Protein AF-A0A438FR27-F1 (afdb_monomer_lite)

InterPro domains:
  IPR023271 Aquaporin-like [G3DSA:1.20.1080.10] (1-131)
  IPR023271 Aquaporin-like [SSF81338] (13-117)
  IPR044222 Aquaporin SIP1-1/2-like [PTHR46739] (2-118)

Secondary structure (DSSP, 8-state):
-HHHHHHHHHHTT-TT-HHHHHHHHHHHHHHHHHHHHHHHHHTTS--S-HHHHHHHHHTT-SS--HHHHHHHHHHHHHHHHHHHHHHHHHS-TTTGGGGS-----S-HHHHHHHHHHHHHHHHHHHHHHHHHTT--

Foldseek 3Di:
DLVVLVVVCVVVVNPVPVVSSVVSVVVVVVVVVVVVCVVCVVVPNQDLDLVVVVVCVVVVVDPDDPVNNVVRVVVNVVCVVVVLVVCCVPDDPVCNVVSDDPPPPDDPVVVVVVVVVVVVVVVVVVVVVVVVVVPD

Organism: Vitis vinifera (NCBI:txid29760)

Sequence (136 aa):
MGIFTYLISSALGVLALPLATIFITTVLIFVLMFVFSMIGDALGGASFNPIATAALYAADVTPDSLISMAFRFPAQVAGAGDGTLAIMEVMPTQYRLMLGGPSLKVDLHTGAIAEGVFVKKERSMISDHSLANILY

pLDDT: mean 74.24, std 12.66, range [43.19, 93.44]

Radius of gyration: 19.19 Å; chains: 1; bounding box: 48×39×47 Å

Structure (mmCIF, N/CA/C/O backbone):
data_AF-A0A438FR27-F1
#
_entry.id   AF-A0A438FR27-F1
#
loop_
_atom_site.group_PDB
_atom_site.id
_atom_site.type_symbol
_atom_site.label_atom_id
_atom_site.label_alt_id
_atom_site.label_comp_id
_atom_site.label_asym_id
_atom_site.label_entity_id
_atom_site.label_seq_id
_atom_site.pdbx_PDB_ins_code
_atom_site.Cartn_x
_atom_site.Cartn_y
_atom_site.Cartn_z
_atom_site.occupancy
_atom_site.B_iso_or_equiv
_atom_site.auth_seq_id
_atom_site.auth_comp_id
_atom_site.auth_asym_id
_atom_site.auth_atom_id
_atom_site.pdbx_PDB_model_num
ATOM 1 N N . MET A 1 1 ? -7.630 1.119 7.252 1.00 77.19 1 MET A N 1
ATOM 2 C CA . MET A 1 1 ? -7.416 -0.023 8.172 1.00 77.19 1 MET A CA 1
ATOM 3 C C . MET A 1 1 ? -8.110 0.159 9.516 1.00 77.19 1 MET A C 1
ATOM 5 O O . MET A 1 1 ? -8.927 -0.686 9.844 1.00 77.19 1 MET A O 1
ATOM 9 N N . GLY A 1 2 ? -7.898 1.264 10.246 1.00 81.12 2 GLY A N 1
ATOM 10 C CA . GLY A 1 2 ? -8.472 1.453 11.593 1.00 81.12 2 GLY A CA 1
ATOM 11 C C . GLY A 1 2 ? -9.994 1.264 11.722 1.00 81.12 2 GLY A C 1
ATOM 12 O O . GLY A 1 2 ? -10.435 0.615 12.662 1.00 81.12 2 GLY A O 1
ATOM 13 N N . ILE A 1 3 ? -10.794 1.745 10.761 1.00 84.75 3 ILE A N 1
ATOM 14 C CA . ILE A 1 3 ? -12.263 1.569 10.771 1.00 84.75 3 ILE A CA 1
ATOM 15 C C . ILE A 1 3 ? -12.657 0.088 10.650 1.00 84.75 3 ILE A C 1
ATOM 17 O O . ILE A 1 3 ? -13.505 -0.383 11.398 1.00 84.75 3 ILE A O 1
ATOM 21 N N . PHE A 1 4 ? -12.022 -0.669 9.753 1.00 83.25 4 PHE A N 1
ATOM 22 C CA . PHE A 1 4 ? -12.308 -2.099 9.586 1.00 83.25 4 PHE A CA 1
ATOM 23 C C . PHE A 1 4 ? -11.898 -2.903 10.819 1.00 83.25 4 PHE A C 1
ATOM 25 O O . PHE A 1 4 ? -12.671 -3.731 11.295 1.00 83.25 4 PHE A O 1
ATOM 32 N N . THR A 1 5 ? -10.728 -2.601 11.391 1.00 89.31 5 THR A N 1
ATOM 33 C CA . THR A 1 5 ? -10.314 -3.179 12.672 1.00 89.31 5 THR A CA 1
ATOM 34 C C . THR A 1 5 ? -11.336 -2.868 13.765 1.00 89.31 5 THR A C 1
ATOM 36 O O . THR A 1 5 ? -11.721 -3.772 14.503 1.00 89.31 5 THR A O 1
ATOM 39 N N . TYR A 1 6 ? -11.809 -1.621 13.862 1.00 88.62 6 TYR A N 1
ATOM 40 C CA . TYR A 1 6 ? -12.809 -1.204 14.848 1.00 88.62 6 TYR A CA 1
ATOM 41 C C . TYR A 1 6 ? -14.131 -1.968 14.692 1.00 88.62 6 TYR A C 1
ATOM 43 O O . TYR A 1 6 ? -14.631 -2.522 15.667 1.00 88.62 6 TYR A O 1
ATOM 51 N N . LEU A 1 7 ? -14.663 -2.069 13.471 1.00 92.25 7 LEU A N 1
ATOM 52 C CA . LEU A 1 7 ? -15.917 -2.781 13.206 1.00 92.25 7 LEU A CA 1
ATOM 53 C C . LEU A 1 7 ? -15.815 -4.274 13.546 1.00 92.25 7 LEU A C 1
ATOM 55 O O . LEU A 1 7 ? -16.694 -4.810 14.216 1.00 92.25 7 LEU A O 1
ATOM 59 N N . ILE A 1 8 ? -14.729 -4.936 13.138 1.00 89.69 8 ILE A N 1
ATOM 60 C CA . ILE A 1 8 ? -14.530 -6.372 13.388 1.00 89.69 8 ILE A CA 1
ATOM 61 C C . ILE A 1 8 ? -14.289 -6.636 14.877 1.00 89.69 8 ILE A C 1
ATOM 63 O O . ILE A 1 8 ? -14.909 -7.523 15.457 1.00 89.69 8 ILE A O 1
ATOM 67 N N . SER A 1 9 ? -13.427 -5.849 15.525 1.00 90.50 9 SER A N 1
ATOM 68 C CA . SER A 1 9 ? -13.158 -6.001 16.961 1.00 90.50 9 SER A CA 1
ATOM 69 C C . SER A 1 9 ? -14.384 -5.685 17.826 1.00 90.50 9 SER A C 1
ATOM 71 O O . SER A 1 9 ? -14.590 -6.349 18.842 1.00 90.50 9 SER A O 1
ATOM 73 N N . SER A 1 10 ? -15.231 -4.737 17.409 1.00 91.81 10 SER A N 1
ATOM 74 C CA . SER A 1 10 ? -16.516 -4.452 18.053 1.00 91.81 10 SER A CA 1
ATOM 75 C C . SER A 1 10 ? -17.516 -5.597 17.867 1.00 91.81 10 SER A C 1
ATOM 77 O O . SER A 1 10 ? -18.095 -6.044 18.855 1.00 91.81 10 SER A O 1
ATOM 79 N N . ALA A 1 11 ? -17.666 -6.127 16.648 1.00 92.25 11 ALA A N 1
ATOM 80 C CA . ALA A 1 11 ? -18.575 -7.240 16.358 1.00 92.25 11 ALA A CA 1
ATOM 81 C C . ALA A 1 11 ? -18.195 -8.535 17.098 1.00 92.25 11 ALA A C 1
ATOM 83 O O . ALA A 1 11 ? -19.067 -9.293 17.513 1.00 92.25 11 ALA A O 1
ATOM 84 N N . LEU A 1 12 ? -16.896 -8.770 17.293 1.00 92.06 12 LEU A N 1
ATOM 85 C CA . LEU A 1 12 ? -16.374 -9.919 18.035 1.00 92.06 12 LEU A CA 1
ATOM 86 C C . LEU A 1 12 ? -16.331 -9.692 19.558 1.00 92.06 12 LEU A C 1
ATOM 88 O O . LEU A 1 12 ? -15.962 -10.602 20.295 1.00 92.06 12 LEU A O 1
ATOM 92 N N . GLY A 1 13 ? -16.673 -8.492 20.045 1.00 93.12 13 GLY A N 1
ATOM 93 C CA . GLY A 1 13 ? -16.639 -8.154 21.473 1.00 93.12 13 GLY A CA 1
ATOM 94 C C . GLY A 1 13 ? -15.229 -8.062 22.074 1.00 93.12 13 GLY A C 1
ATOM 95 O O . GLY A 1 13 ? -15.078 -8.070 23.292 1.00 93.12 13 GLY A O 1
ATOM 96 N N . VAL A 1 14 ? -14.189 -7.960 21.242 1.00 93.44 14 VAL A N 1
ATOM 97 C CA . VAL A 1 14 ? -12.773 -7.981 21.660 1.00 93.44 14 VAL A CA 1
ATOM 98 C C . VAL A 1 14 ? -12.112 -6.601 21.654 1.00 93.44 14 VAL A C 1
ATOM 100 O O . VAL A 1 14 ? -10.899 -6.500 21.802 1.00 93.44 14 VAL A O 1
ATOM 103 N N . LEU A 1 15 ? -12.891 -5.523 21.518 1.00 88.75 15 LEU A N 1
ATOM 104 C CA . LEU A 1 15 ? -12.387 -4.143 21.464 1.00 88.75 15 LEU A CA 1
ATOM 105 C C . LEU A 1 15 ? -11.496 -3.778 22.671 1.00 88.75 15 LEU A C 1
ATOM 107 O O . LEU A 1 15 ? -10.522 -3.043 22.527 1.00 88.75 15 LEU A O 1
ATOM 111 N N . ALA A 1 16 ? -11.813 -4.313 23.854 1.00 89.56 16 ALA A N 1
ATOM 112 C CA . ALA A 1 16 ? -11.071 -4.064 25.091 1.00 89.56 16 ALA A CA 1
ATOM 113 C C . ALA A 1 16 ? -9.751 -4.854 25.203 1.00 89.56 16 ALA A C 1
ATOM 115 O O . ALA A 1 16 ? -9.015 -4.660 26.166 1.00 89.56 16 ALA A O 1
ATOM 116 N N . LEU A 1 17 ? -9.448 -5.744 24.249 1.00 92.56 17 LEU A N 1
ATOM 117 C CA . LEU A 1 17 ? -8.250 -6.584 24.233 1.00 92.56 17 LEU A CA 1
ATOM 118 C C . LEU A 1 17 ? -7.260 -6.055 23.181 1.00 92.56 17 LEU A C 1
ATOM 120 O O . LEU A 1 17 ? -7.393 -6.379 21.998 1.00 92.56 17 LEU A O 1
ATOM 124 N N . PRO A 1 18 ? -6.219 -5.293 23.574 1.00 88.19 18 PRO A N 1
ATOM 125 C CA . PRO A 1 18 ? -5.308 -4.653 22.621 1.00 88.19 18 PRO A CA 1
ATOM 126 C C . PRO A 1 18 ? -4.622 -5.650 21.683 1.00 88.19 18 PRO A C 1
ATOM 128 O O . PRO A 1 18 ? -4.455 -5.380 20.495 1.00 88.19 18 PRO A O 1
ATOM 131 N N . LEU A 1 19 ? -4.276 -6.834 22.201 1.00 92.12 19 LEU A N 1
ATOM 132 C CA . LEU A 1 19 ? -3.625 -7.883 21.422 1.00 92.12 19 LEU A CA 1
ATOM 133 C C . LEU A 1 19 ? -4.540 -8.443 20.322 1.00 92.12 19 LEU A C 1
ATOM 135 O O . LEU A 1 19 ? -4.074 -8.691 19.213 1.00 92.12 19 LEU A O 1
ATOM 139 N N . ALA A 1 20 ? -5.841 -8.581 20.595 1.00 88.31 20 ALA A N 1
ATOM 140 C CA . ALA A 1 20 ? -6.814 -9.031 19.602 1.00 88.31 20 ALA A CA 1
ATOM 141 C C . ALA A 1 20 ? -6.991 -7.987 18.488 1.00 88.31 20 ALA A C 1
ATOM 143 O O . ALA A 1 20 ? -7.012 -8.330 17.310 1.00 88.31 20 ALA A O 1
ATOM 144 N N . THR A 1 21 ? -7.039 -6.702 18.842 1.00 87.94 21 THR A N 1
ATOM 145 C CA . THR A 1 21 ? -7.153 -5.588 17.887 1.00 87.94 21 THR A CA 1
ATOM 146 C C . THR A 1 21 ? -5.928 -5.482 16.968 1.00 87.94 21 THR A C 1
ATOM 148 O O . THR A 1 21 ? -6.067 -5.267 15.758 1.00 87.94 21 THR A O 1
ATOM 151 N N . ILE A 1 22 ? -4.723 -5.684 17.515 1.00 89.06 22 ILE A N 1
ATOM 152 C CA . ILE A 1 22 ? -3.483 -5.756 16.727 1.00 89.06 22 ILE A CA 1
ATOM 153 C C . ILE A 1 22 ? -3.523 -6.975 15.804 1.00 89.06 22 ILE A C 1
ATOM 155 O O . ILE A 1 22 ? -3.321 -6.822 14.602 1.00 89.06 22 ILE A O 1
ATOM 159 N N . PHE A 1 23 ? -3.872 -8.152 16.331 1.00 91.19 23 PHE A N 1
ATOM 160 C CA . PHE A 1 23 ? -3.979 -9.382 15.547 1.00 91.19 23 PHE A CA 1
ATOM 161 C C . PHE A 1 23 ? -4.948 -9.238 14.364 1.00 91.19 23 PHE A C 1
ATOM 163 O O . PHE A 1 23 ? -4.587 -9.556 13.232 1.00 91.19 23 PHE A O 1
ATOM 170 N N . ILE A 1 24 ? -6.140 -8.678 14.593 1.00 90.94 24 ILE A N 1
ATOM 171 C CA . ILE A 1 24 ? -7.129 -8.399 13.540 1.00 90.94 24 ILE A CA 1
ATOM 172 C C . ILE A 1 24 ? -6.534 -7.479 12.469 1.00 90.94 24 ILE A C 1
ATOM 174 O O . ILE A 1 24 ? -6.677 -7.743 11.277 1.00 90.94 24 ILE A O 1
ATOM 178 N N . THR A 1 25 ? -5.836 -6.417 12.877 1.00 90.12 25 THR A N 1
ATOM 179 C CA . THR A 1 25 ? -5.204 -5.484 11.932 1.00 90.12 25 THR A CA 1
ATOM 180 C C . THR A 1 25 ? -4.121 -6.171 11.104 1.00 90.12 25 THR A C 1
ATOM 182 O O . THR A 1 25 ? -4.067 -5.971 9.893 1.00 90.12 25 THR A O 1
ATOM 185 N N . THR A 1 26 ? -3.289 -7.009 11.723 1.00 89.50 26 THR A N 1
ATOM 186 C CA . THR A 1 26 ? -2.250 -7.774 11.024 1.00 89.50 26 THR A CA 1
ATOM 187 C C . THR A 1 26 ? -2.853 -8.738 10.009 1.00 89.50 26 THR A C 1
ATOM 189 O O . THR A 1 26 ? -2.388 -8.780 8.873 1.00 89.50 26 THR A O 1
ATOM 192 N N . VAL A 1 27 ? -3.918 -9.461 10.372 1.00 92.56 27 VAL A N 1
ATOM 193 C CA . VAL A 1 27 ? -4.627 -10.359 9.447 1.00 92.56 27 VAL A CA 1
ATOM 194 C C . VAL A 1 27 ? -5.234 -9.576 8.281 1.00 92.56 27 VAL A C 1
ATOM 196 O O . VAL A 1 27 ? -5.073 -9.981 7.133 1.00 92.56 27 VAL A O 1
ATOM 199 N N . LEU A 1 28 ? -5.872 -8.429 8.541 1.00 90.31 28 LEU A N 1
ATOM 200 C CA . LEU A 1 28 ? -6.422 -7.566 7.490 1.00 90.31 28 LEU A CA 1
ATOM 201 C C . LEU A 1 28 ? -5.342 -7.082 6.515 1.00 90.31 28 LEU A C 1
ATOM 203 O O . LEU A 1 28 ? -5.544 -7.139 5.303 1.00 90.31 28 LEU A O 1
ATOM 207 N N . ILE A 1 29 ? -4.194 -6.630 7.032 1.00 87.94 29 ILE A N 1
ATOM 208 C CA . ILE A 1 29 ? -3.060 -6.200 6.204 1.00 87.94 29 ILE A CA 1
ATOM 209 C C . ILE A 1 29 ? -2.520 -7.378 5.393 1.00 87.94 29 ILE A C 1
ATOM 211 O O . ILE A 1 29 ? -2.295 -7.226 4.196 1.00 87.94 29 ILE A O 1
ATOM 215 N N . PHE A 1 30 ? -2.349 -8.546 6.014 1.00 87.12 30 PHE A N 1
ATOM 216 C CA . PHE A 1 30 ? -1.853 -9.739 5.336 1.00 87.12 30 PHE A CA 1
ATOM 217 C C . PHE A 1 30 ? -2.769 -10.159 4.184 1.00 87.12 30 PHE A C 1
ATOM 219 O O . PHE A 1 30 ? -2.289 -10.356 3.074 1.00 87.12 30 PHE A O 1
ATOM 226 N N . VAL A 1 31 ? -4.083 -10.235 4.417 1.00 89.00 31 VAL A N 1
ATOM 227 C CA . VAL A 1 31 ? -5.062 -10.584 3.376 1.00 89.00 31 VAL A CA 1
ATOM 228 C C . VAL A 1 31 ? -5.038 -9.562 2.242 1.00 89.00 31 VAL A C 1
ATOM 230 O O . VAL A 1 31 ? -5.029 -9.944 1.074 1.00 89.00 31 VAL A O 1
ATOM 233 N N . LEU A 1 32 ? -4.983 -8.269 2.567 1.00 85.31 32 LEU A N 1
ATOM 234 C CA . LEU A 1 32 ? -4.932 -7.214 1.560 1.00 85.31 32 LEU A CA 1
ATOM 235 C C . LEU A 1 32 ? -3.658 -7.293 0.711 1.00 85.31 32 LEU A C 1
ATOM 237 O O . LEU A 1 32 ? -3.734 -7.230 -0.513 1.00 85.31 32 LEU A O 1
ATOM 241 N N . MET A 1 33 ? -2.500 -7.454 1.356 1.00 81.69 33 MET A N 1
ATOM 242 C CA . MET A 1 33 ? -1.217 -7.618 0.673 1.00 81.69 33 MET A CA 1
ATOM 243 C C . MET A 1 33 ? -1.206 -8.882 -0.177 1.00 81.69 33 MET A C 1
ATOM 245 O O . MET A 1 33 ? -0.807 -8.817 -1.328 1.00 81.69 33 MET A O 1
ATOM 249 N N . PHE A 1 34 ? -1.726 -9.999 0.330 1.00 83.25 34 PHE A N 1
ATOM 250 C CA . PHE A 1 34 ? -1.832 -11.244 -0.425 1.00 83.25 34 PHE A CA 1
ATOM 251 C C . PHE A 1 34 ? -2.667 -11.079 -1.705 1.00 83.25 34 PHE A C 1
ATOM 253 O O . PHE A 1 34 ? -2.228 -11.468 -2.786 1.00 83.25 34 PHE A O 1
ATOM 260 N N . VAL A 1 35 ? -3.845 -10.450 -1.609 1.00 85.06 35 VAL A N 1
ATOM 261 C CA . VAL A 1 35 ? -4.711 -10.189 -2.771 1.00 85.06 35 VAL A CA 1
ATOM 262 C C . VAL A 1 35 ? -4.028 -9.253 -3.767 1.00 85.06 35 VAL A C 1
ATOM 264 O O . VAL A 1 35 ? -4.014 -9.537 -4.964 1.00 85.06 35 VAL A O 1
ATOM 267 N N . PHE A 1 36 ? -3.434 -8.158 -3.293 1.00 78.88 36 PHE A N 1
ATOM 268 C CA . PHE A 1 36 ? -2.751 -7.207 -4.166 1.00 78.88 36 PHE A CA 1
ATOM 269 C C . PHE A 1 36 ? -1.480 -7.766 -4.795 1.00 78.88 36 PHE A C 1
ATOM 271 O O . PHE A 1 36 ? -1.211 -7.438 -5.945 1.00 78.88 36 PHE A O 1
ATOM 278 N N . SER A 1 37 ? -0.745 -8.639 -4.109 1.00 77.25 37 SER A N 1
ATOM 279 C CA . SER A 1 37 ? 0.375 -9.372 -4.699 1.00 77.25 37 SER A CA 1
ATOM 280 C C . SER A 1 37 ? -0.101 -10.287 -5.822 1.00 77.25 37 SER A C 1
ATOM 282 O O . SER A 1 37 ? 0.436 -10.206 -6.919 1.00 77.25 37 SER A O 1
ATOM 284 N N . MET A 1 38 ? -1.172 -11.065 -5.615 1.00 78.31 38 MET A N 1
ATOM 285 C CA . MET A 1 38 ? -1.715 -11.915 -6.684 1.00 78.31 38 MET A CA 1
ATOM 286 C C . MET A 1 38 ? -2.191 -11.106 -7.898 1.00 78.31 38 MET A C 1
ATOM 288 O O . MET A 1 38 ? -1.934 -11.491 -9.038 1.00 78.31 38 MET A O 1
ATOM 292 N N . ILE A 1 39 ? -2.867 -9.975 -7.673 1.00 81.06 39 ILE A N 1
ATOM 293 C CA . ILE A 1 39 ? -3.284 -9.075 -8.759 1.00 81.06 39 ILE A CA 1
ATOM 294 C C . ILE A 1 39 ? -2.058 -8.450 -9.436 1.00 81.06 39 ILE A C 1
ATOM 296 O O . ILE A 1 39 ? -2.007 -8.385 -10.660 1.00 81.06 39 ILE A O 1
ATOM 300 N N . GLY A 1 40 ? -1.067 -8.008 -8.662 1.00 74.62 40 GLY A N 1
ATOM 301 C CA . GLY A 1 40 ? 0.165 -7.411 -9.167 1.00 74.62 40 GLY A CA 1
ATOM 302 C C . GLY A 1 40 ? 0.940 -8.367 -10.066 1.00 74.62 40 GLY A C 1
ATOM 303 O O . GLY A 1 40 ? 1.336 -7.975 -11.163 1.00 74.62 40 GLY A O 1
ATOM 304 N N . ASP A 1 41 ? 1.070 -9.628 -9.655 1.00 73.81 41 ASP A N 1
ATOM 305 C CA . ASP A 1 41 ? 1.693 -10.692 -10.443 1.00 73.81 41 ASP A CA 1
ATOM 306 C C . ASP A 1 41 ? 0.912 -10.957 -11.737 1.00 73.81 41 ASP A C 1
ATOM 308 O O . ASP A 1 41 ? 1.504 -11.010 -12.817 1.00 73.81 41 ASP A O 1
ATOM 312 N N . ALA A 1 42 ? -0.424 -11.024 -11.662 1.00 77.38 42 ALA A N 1
ATOM 313 C CA . ALA A 1 42 ? -1.288 -11.185 -12.835 1.00 77.38 42 ALA A CA 1
ATOM 314 C C . ALA A 1 42 ? -1.201 -9.998 -13.815 1.00 77.38 42 ALA A C 1
ATOM 316 O O . ALA A 1 42 ? -1.319 -10.182 -15.026 1.00 77.38 42 ALA A O 1
ATOM 317 N N . LEU A 1 43 ? -0.953 -8.788 -13.305 1.00 74.31 43 LEU A N 1
ATOM 318 C CA . LEU A 1 43 ? -0.728 -7.568 -14.088 1.00 74.31 43 LEU A CA 1
ATOM 319 C C . LEU A 1 43 ? 0.742 -7.388 -14.511 1.00 74.31 43 LEU A C 1
ATOM 321 O O . LEU A 1 43 ? 1.140 -6.306 -14.946 1.00 74.31 43 LEU A O 1
ATOM 325 N N . GLY A 1 44 ? 1.553 -8.445 -14.406 1.00 69.94 44 GLY A N 1
ATOM 326 C CA . GLY A 1 44 ? 2.927 -8.467 -14.891 1.00 69.94 44 GLY A CA 1
ATOM 327 C C . GLY A 1 44 ? 3.940 -7.882 -13.914 1.00 69.94 44 GLY A C 1
ATOM 328 O O . GLY A 1 44 ? 4.914 -7.293 -14.369 1.00 69.94 44 GLY A O 1
ATOM 329 N N . GLY A 1 45 ? 3.723 -8.017 -12.602 1.00 64.75 45 GLY A N 1
ATOM 330 C CA . GLY A 1 45 ? 4.627 -7.561 -11.539 1.00 64.75 45 GLY A CA 1
ATOM 331 C C . GLY A 1 45 ? 4.407 -6.106 -11.117 1.00 64.75 45 GLY A C 1
ATOM 332 O O . GLY A 1 45 ? 5.368 -5.400 -10.801 1.00 64.75 45 GLY A O 1
ATOM 333 N N . ALA A 1 46 ? 3.160 -5.627 -11.165 1.00 66.25 46 ALA A N 1
ATOM 334 C CA . ALA A 1 46 ? 2.817 -4.269 -10.760 1.00 66.25 46 ALA A CA 1
ATOM 335 C C . ALA A 1 46 ? 3.134 -4.044 -9.268 1.00 66.25 46 ALA A C 1
ATOM 337 O O . ALA A 1 46 ? 2.602 -4.719 -8.391 1.00 66.25 46 ALA A O 1
ATOM 338 N N . SER A 1 47 ? 4.004 -3.072 -8.987 1.00 66.56 47 SER A N 1
ATOM 339 C CA . SER A 1 47 ? 4.332 -2.623 -7.630 1.00 66.56 47 SER A CA 1
ATOM 340 C C . SER A 1 47 ? 3.435 -1.454 -7.221 1.00 66.56 47 SER A C 1
ATOM 342 O O . SER A 1 47 ? 3.106 -0.613 -8.050 1.00 66.56 47 SER A O 1
ATOM 344 N N . PHE A 1 48 ? 3.070 -1.348 -5.944 1.00 66.56 48 PHE A N 1
ATOM 345 C CA . PHE A 1 48 ? 2.310 -0.206 -5.406 1.00 66.56 48 PHE A CA 1
ATOM 346 C C . PHE A 1 48 ? 3.225 0.891 -4.830 1.00 66.56 48 PHE A C 1
ATOM 348 O O . PHE A 1 48 ? 2.786 1.722 -4.039 1.00 66.56 48 PHE A O 1
ATOM 355 N N . ASN A 1 49 ? 4.512 0.887 -5.204 1.00 71.06 49 ASN A N 1
ATOM 356 C CA . ASN A 1 49 ? 5.504 1.860 -4.753 1.00 71.06 49 ASN A CA 1
ATOM 357 C C . ASN A 1 49 ? 6.356 2.380 -5.939 1.00 71.06 49 ASN A C 1
ATOM 359 O O . ASN A 1 49 ? 7.335 1.725 -6.328 1.00 71.06 49 ASN A O 1
ATOM 363 N N . PRO A 1 50 ? 6.017 3.552 -6.516 1.00 66.62 50 PRO A N 1
ATOM 364 C CA . PRO A 1 50 ? 6.726 4.116 -7.670 1.00 66.62 50 PRO A CA 1
ATOM 365 C C . PRO A 1 50 ? 8.186 4.457 -7.367 1.00 66.62 50 PRO A C 1
ATOM 367 O O . PRO A 1 50 ? 9.053 4.237 -8.210 1.00 66.62 50 PRO A O 1
ATOM 370 N N . ILE A 1 51 ? 8.484 4.925 -6.151 1.00 74.25 51 ILE A N 1
ATOM 371 C CA . ILE A 1 51 ? 9.846 5.298 -5.741 1.00 74.25 51 ILE A CA 1
ATOM 372 C C . ILE A 1 51 ? 10.726 4.053 -5.624 1.00 74.25 51 ILE A C 1
ATOM 374 O O . ILE A 1 51 ? 11.845 4.040 -6.133 1.00 74.25 51 ILE A O 1
ATOM 378 N N . ALA A 1 52 ? 10.217 2.986 -5.003 1.00 69.75 52 ALA A N 1
ATOM 379 C CA . ALA A 1 52 ? 10.943 1.722 -4.913 1.00 69.75 52 ALA A CA 1
ATOM 380 C C . ALA A 1 52 ? 11.195 1.119 -6.304 1.00 69.75 52 ALA A C 1
ATOM 382 O O . ALA A 1 52 ? 12.308 0.690 -6.592 1.00 69.75 52 ALA A O 1
ATOM 383 N N . THR A 1 53 ? 10.194 1.158 -7.188 1.00 72.81 53 THR A N 1
ATOM 384 C CA . THR A 1 53 ? 10.320 0.668 -8.572 1.00 72.81 53 THR A CA 1
ATOM 385 C C . THR A 1 53 ? 11.380 1.460 -9.350 1.00 72.81 53 THR A C 1
ATOM 387 O O . THR A 1 53 ? 12.258 0.866 -9.973 1.00 72.81 53 THR A O 1
ATOM 390 N N . ALA A 1 54 ? 11.373 2.795 -9.247 1.00 73.50 54 ALA A N 1
ATOM 391 C CA . ALA A 1 54 ? 12.383 3.658 -9.865 1.00 73.50 54 ALA A CA 1
ATOM 392 C C . ALA A 1 54 ? 13.793 3.417 -9.300 1.00 73.50 54 ALA A C 1
ATOM 394 O O . ALA A 1 54 ? 14.770 3.416 -10.046 1.00 73.50 54 ALA A O 1
ATOM 395 N N . ALA A 1 55 ? 13.912 3.197 -7.987 1.00 75.75 55 ALA A N 1
ATOM 396 C CA . ALA A 1 55 ? 15.189 2.936 -7.334 1.00 75.75 55 ALA A CA 1
ATOM 397 C C . ALA A 1 55 ? 15.790 1.581 -7.736 1.00 75.75 55 ALA A C 1
ATOM 399 O O . ALA A 1 55 ? 17.001 1.504 -7.928 1.00 75.75 55 ALA A O 1
ATOM 400 N N . LEU A 1 56 ? 14.963 0.538 -7.882 1.00 76.81 56 LEU A N 1
ATOM 401 C CA . LEU A 1 56 ? 15.397 -0.781 -8.354 1.00 76.81 56 LEU A CA 1
ATOM 402 C C . LEU A 1 56 ? 15.818 -0.740 -9.827 1.00 76.81 56 LEU A C 1
ATOM 404 O O . LEU A 1 56 ? 16.834 -1.338 -10.171 1.00 76.81 56 LEU A O 1
ATOM 408 N N . TYR A 1 57 ? 15.098 0.019 -10.663 1.00 78.00 57 TYR A N 1
ATOM 409 C CA . TYR A 1 57 ? 15.504 0.285 -12.047 1.00 78.00 57 TYR A CA 1
ATOM 410 C C . TYR A 1 57 ? 16.835 1.037 -12.121 1.00 78.00 57 TYR A C 1
ATOM 412 O O . TYR A 1 57 ? 17.749 0.615 -12.819 1.00 78.00 57 TYR A O 1
ATOM 420 N N . ALA A 1 58 ? 16.992 2.117 -11.353 1.00 79.38 58 ALA A N 1
ATOM 421 C CA . ALA A 1 58 ? 18.240 2.880 -11.315 1.00 79.38 58 ALA A CA 1
ATOM 422 C C . ALA A 1 58 ? 19.425 2.081 -10.741 1.00 79.38 58 ALA A C 1
ATOM 424 O O . ALA A 1 58 ? 20.577 2.434 -10.981 1.00 79.38 58 ALA A O 1
ATOM 425 N N . ALA A 1 59 ? 19.145 1.040 -9.955 1.00 82.75 59 ALA A N 1
ATOM 426 C CA . ALA A 1 59 ? 20.137 0.119 -9.416 1.00 82.75 59 ALA A CA 1
ATOM 427 C C . ALA A 1 59 ? 20.416 -1.086 -10.335 1.00 82.75 59 ALA A C 1
ATOM 429 O O . ALA A 1 59 ? 21.260 -1.899 -9.975 1.00 82.75 59 ALA A O 1
ATOM 430 N N . ASP A 1 60 ? 19.736 -1.196 -11.484 1.00 80.88 60 ASP A N 1
ATOM 431 C CA . ASP A 1 60 ? 19.878 -2.289 -12.462 1.00 80.88 60 ASP A CA 1
ATOM 432 C C . ASP A 1 60 ? 19.653 -3.697 -11.867 1.00 80.88 60 ASP A C 1
ATOM 434 O O . ASP A 1 60 ? 20.211 -4.695 -12.312 1.00 80.88 60 ASP A O 1
ATOM 438 N N . VAL A 1 61 ? 18.826 -3.787 -10.818 1.00 81.88 61 VAL A N 1
ATOM 439 C CA . VAL A 1 61 ? 18.495 -5.052 -10.125 1.00 81.88 61 VAL A CA 1
ATOM 440 C C . VAL A 1 61 ? 17.090 -5.563 -10.452 1.00 81.88 61 VAL A C 1
ATOM 442 O O . VAL A 1 61 ? 16.606 -6.506 -9.829 1.00 81.88 61 VAL A O 1
ATOM 445 N N . THR A 1 62 ? 16.409 -4.934 -11.408 1.00 76.19 62 THR A N 1
ATOM 446 C CA . THR A 1 62 ? 15.078 -5.329 -11.883 1.00 76.19 62 THR A CA 1
ATOM 447 C C . THR A 1 62 ? 15.135 -5.660 -13.375 1.00 76.19 62 THR A C 1
ATOM 449 O O . THR A 1 62 ? 15.860 -4.995 -14.110 1.00 76.19 62 THR A O 1
ATOM 452 N N . PRO A 1 63 ? 14.348 -6.635 -13.861 1.00 76.38 63 PRO A N 1
ATOM 453 C CA . PRO A 1 63 ? 14.186 -6.880 -15.295 1.00 76.38 63 PRO A CA 1
ATOM 454 C C . PRO A 1 63 ? 13.356 -5.797 -16.022 1.00 76.38 63 PRO A C 1
ATOM 456 O O . PRO A 1 63 ? 13.065 -5.945 -17.209 1.00 76.38 63 PRO A O 1
ATOM 459 N N . ASP A 1 64 ? 12.924 -4.732 -15.334 1.00 79.06 64 ASP A N 1
ATOM 460 C CA . ASP A 1 64 ? 12.127 -3.650 -15.922 1.00 79.06 64 ASP A CA 1
ATOM 461 C C . ASP A 1 64 ? 12.901 -2.819 -16.959 1.00 79.06 64 ASP A C 1
ATOM 463 O O . ASP A 1 64 ? 14.047 -2.435 -16.757 1.00 79.06 64 ASP A O 1
ATOM 467 N N . SER A 1 65 ? 12.227 -2.455 -18.054 1.00 80.12 65 SER A N 1
ATOM 468 C CA . SER A 1 65 ? 12.729 -1.515 -19.067 1.00 80.12 65 SER A CA 1
ATOM 469 C C . SER A 1 65 ? 12.110 -0.116 -18.920 1.00 80.12 65 SER A C 1
ATOM 471 O O . SER A 1 65 ? 11.069 0.050 -18.278 1.00 80.12 65 SER A O 1
ATOM 473 N N . LEU A 1 66 ? 12.681 0.894 -19.596 1.00 78.12 66 LEU A N 1
ATOM 474 C CA . LEU A 1 66 ? 12.086 2.242 -19.694 1.00 78.12 66 LEU A CA 1
ATOM 475 C C . LEU A 1 66 ? 10.626 2.210 -20.168 1.00 78.12 66 LEU A C 1
ATOM 477 O O . LEU A 1 66 ? 9.799 2.974 -19.676 1.00 78.12 66 LEU A O 1
ATOM 481 N N . ILE A 1 67 ? 10.305 1.309 -21.101 1.00 78.88 67 ILE A N 1
ATOM 482 C CA . ILE A 1 67 ? 8.951 1.148 -21.643 1.00 78.88 67 ILE A CA 1
ATOM 483 C C . ILE A 1 67 ? 8.022 0.548 -20.580 1.00 78.88 67 ILE A C 1
ATOM 485 O O . ILE A 1 67 ? 6.924 1.060 -20.388 1.00 78.88 67 ILE A O 1
ATOM 489 N N . SER A 1 68 ? 8.468 -0.475 -19.837 1.00 72.19 68 SER A N 1
ATOM 490 C CA . SER A 1 68 ? 7.707 -1.047 -18.709 1.00 72.19 68 SER A CA 1
ATOM 491 C C . SER A 1 68 ? 7.363 0.027 -17.668 1.00 72.19 68 SER A C 1
ATOM 493 O O . SER A 1 68 ? 6.207 0.181 -17.270 1.00 72.19 68 SER A O 1
ATOM 495 N N . MET A 1 69 ? 8.341 0.855 -17.289 1.00 75.88 69 MET A N 1
ATOM 496 C CA . MET A 1 69 ? 8.126 1.945 -16.331 1.00 75.88 69 MET A CA 1
ATOM 497 C C . MET A 1 69 ? 7.192 3.040 -16.849 1.00 75.88 69 MET A C 1
ATOM 499 O O . MET A 1 69 ? 6.383 3.561 -16.079 1.00 75.88 69 MET A O 1
ATOM 503 N N . ALA A 1 70 ? 7.263 3.365 -18.144 1.00 79.31 70 ALA A N 1
ATOM 504 C CA . ALA A 1 70 ? 6.402 4.368 -18.764 1.00 79.31 70 ALA A CA 1
ATOM 505 C C . ALA A 1 70 ? 4.910 4.004 -18.686 1.00 79.31 70 ALA A C 1
ATOM 507 O O . ALA A 1 70 ? 4.080 4.906 -18.671 1.00 79.31 70 ALA A O 1
ATOM 508 N N . PHE A 1 71 ? 4.563 2.717 -18.584 1.00 78.06 71 PHE A N 1
ATOM 509 C CA . PHE A 1 71 ? 3.183 2.274 -18.349 1.00 78.06 71 PHE A CA 1
ATOM 510 C C . PHE A 1 71 ? 2.861 2.074 -16.863 1.00 78.06 71 PHE A C 1
ATOM 512 O O . PHE A 1 71 ? 1.758 2.404 -16.422 1.00 78.06 71 PHE A O 1
ATOM 519 N N . ARG A 1 72 ? 3.819 1.581 -16.066 1.00 77.69 72 ARG A N 1
ATOM 520 C CA . ARG A 1 72 ? 3.619 1.313 -14.633 1.00 77.69 72 ARG A CA 1
ATOM 521 C C . ARG A 1 72 ? 3.418 2.583 -13.808 1.00 77.69 72 ARG A C 1
ATOM 523 O O . ARG A 1 72 ? 2.517 2.607 -12.974 1.00 77.69 72 ARG A O 1
ATOM 530 N N . PHE A 1 73 ? 4.200 3.643 -14.032 1.00 78.75 73 PHE A N 1
ATOM 531 C CA . PHE A 1 73 ? 4.064 4.869 -13.234 1.00 78.75 73 PHE A CA 1
ATOM 532 C C . PHE A 1 73 ? 2.728 5.584 -13.448 1.00 78.75 73 PHE A C 1
ATOM 534 O O . PHE A 1 73 ? 2.085 5.896 -12.445 1.00 78.75 73 PHE A O 1
ATOM 541 N N . PRO A 1 74 ? 2.234 5.788 -14.686 1.00 80.31 74 PRO A N 1
ATOM 542 C CA . PRO A 1 74 ? 0.896 6.337 -14.880 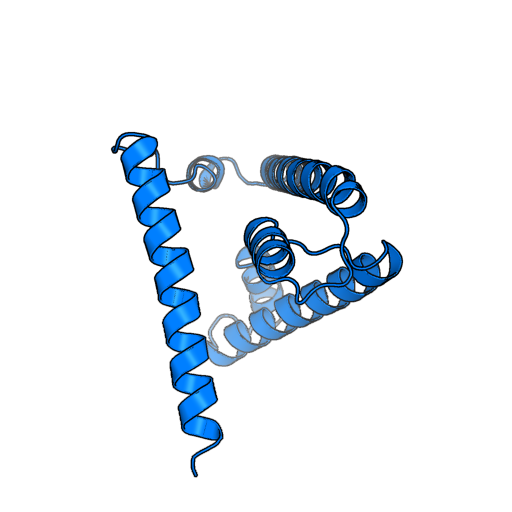1.00 80.31 74 PRO A CA 1
ATOM 543 C C . PRO A 1 74 ? -0.194 5.473 -14.247 1.00 80.31 74 PRO A C 1
ATOM 545 O O . PRO A 1 74 ? -1.089 6.015 -13.607 1.00 80.31 74 PRO A O 1
ATOM 548 N N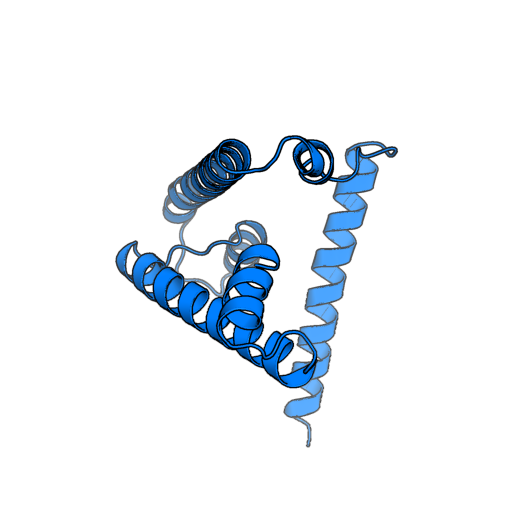 . ALA A 1 75 ? -0.098 4.144 -14.356 1.00 80.12 75 ALA A N 1
ATOM 549 C CA . ALA A 1 75 ? -1.061 3.239 -13.734 1.00 80.12 75 ALA A CA 1
ATOM 550 C C . ALA A 1 75 ? -1.044 3.323 -12.195 1.00 80.12 75 ALA A C 1
ATOM 552 O O . ALA A 1 75 ? -2.103 3.327 -11.574 1.00 80.12 75 ALA A O 1
ATOM 553 N N . GLN A 1 76 ? 0.133 3.445 -11.571 1.00 77.19 76 GLN A N 1
ATOM 554 C CA . GLN A 1 76 ? 0.268 3.610 -10.117 1.00 77.19 76 GLN A CA 1
ATOM 555 C C . GLN A 1 76 ? -0.257 4.967 -9.639 1.00 77.19 76 GLN A C 1
ATOM 557 O O . GLN A 1 76 ? -0.941 5.030 -8.621 1.00 77.19 76 GLN A O 1
ATOM 562 N N . VAL A 1 77 ? 0.026 6.045 -10.378 1.00 80.50 77 VAL A N 1
ATOM 563 C CA . VAL A 1 77 ? -0.485 7.389 -10.068 1.00 80.50 77 VAL A CA 1
ATOM 564 C C . VAL A 1 77 ? -2.006 7.435 -10.223 1.00 80.50 77 VAL A C 1
ATOM 566 O O . VAL A 1 77 ? -2.686 7.944 -9.333 1.00 80.50 77 VAL A O 1
ATOM 569 N N . ALA A 1 78 ? -2.546 6.856 -11.299 1.00 80.50 78 ALA A N 1
ATOM 570 C CA . ALA A 1 78 ? -3.986 6.748 -11.515 1.00 80.50 78 ALA A CA 1
ATOM 571 C C . ALA A 1 78 ? -4.652 5.900 -10.422 1.00 80.50 78 ALA A C 1
ATOM 573 O O . ALA A 1 78 ? -5.585 6.366 -9.780 1.00 80.50 78 ALA A O 1
ATOM 574 N N . GLY A 1 79 ? -4.116 4.713 -10.124 1.00 79.88 79 GLY A N 1
ATOM 575 C CA . GLY A 1 79 ? -4.646 3.836 -9.078 1.00 79.88 79 GLY A CA 1
ATOM 576 C C . GLY A 1 79 ? -4.587 4.451 -7.675 1.00 79.88 79 GLY A C 1
ATOM 577 O O . GLY A 1 79 ? -5.518 4.282 -6.890 1.00 79.88 79 GLY A O 1
ATOM 578 N N . ALA A 1 80 ? -3.534 5.213 -7.358 1.00 77.06 80 ALA A N 1
ATOM 579 C CA . ALA A 1 80 ? -3.452 5.971 -6.110 1.00 77.06 80 ALA A CA 1
ATOM 580 C C . ALA A 1 80 ? -4.488 7.109 -6.061 1.00 77.06 80 ALA A C 1
ATOM 582 O O . ALA A 1 80 ? -5.120 7.323 -5.022 1.00 77.06 80 ALA A O 1
ATOM 583 N N . GLY A 1 81 ? -4.696 7.808 -7.182 1.00 82.00 81 GLY A N 1
ATOM 584 C CA . GLY A 1 81 ? -5.733 8.829 -7.331 1.00 82.00 81 GLY A CA 1
ATOM 585 C C . GLY A 1 81 ? -7.138 8.254 -7.147 1.00 82.00 81 GLY A C 1
ATOM 586 O O . GLY A 1 81 ? -7.869 8.694 -6.260 1.00 82.00 81 GLY A O 1
ATOM 587 N N . ASP A 1 82 ? -7.479 7.217 -7.909 1.00 81.31 82 ASP A N 1
ATOM 588 C CA . ASP A 1 82 ? -8.779 6.545 -7.864 1.00 81.31 82 ASP A CA 1
ATOM 589 C C . ASP A 1 82 ? -9.047 5.915 -6.493 1.00 81.31 82 ASP A C 1
ATOM 591 O O . ASP A 1 82 ? -10.142 6.051 -5.947 1.00 81.31 82 ASP A O 1
ATOM 595 N N . GLY A 1 83 ? -8.037 5.290 -5.878 1.00 79.25 83 GLY A N 1
ATOM 596 C CA . GLY A 1 83 ? -8.140 4.759 -4.519 1.00 79.25 83 GLY A CA 1
ATOM 597 C C . GLY A 1 83 ? -8.411 5.852 -3.481 1.00 79.25 83 GLY A C 1
ATOM 598 O O . GLY A 1 83 ? -9.219 5.660 -2.571 1.00 79.25 83 GLY A O 1
ATOM 599 N N . THR A 1 84 ? -7.795 7.025 -3.641 1.00 81.19 84 THR A N 1
ATOM 600 C CA . THR A 1 84 ? -8.046 8.181 -2.769 1.00 81.19 84 THR A CA 1
ATOM 601 C C . THR A 1 84 ? -9.469 8.708 -2.951 1.00 81.19 84 THR A C 1
ATOM 603 O O . THR A 1 84 ? -10.162 8.935 -1.959 1.00 81.19 84 THR A O 1
ATOM 606 N N . LEU A 1 85 ? -9.939 8.844 -4.194 1.00 82.12 85 LEU A N 1
ATOM 607 C CA . LEU A 1 85 ? -11.309 9.268 -4.496 1.00 82.12 85 LEU A CA 1
ATOM 608 C C . LEU A 1 85 ? -12.346 8.279 -3.948 1.00 82.12 85 LEU A C 1
ATOM 610 O O . LEU A 1 85 ? -13.318 8.694 -3.318 1.00 82.12 85 LEU A O 1
ATOM 614 N N . ALA A 1 86 ? -12.105 6.976 -4.099 1.00 84.19 86 ALA A N 1
ATOM 615 C CA . ALA A 1 86 ? -12.971 5.938 -3.549 1.00 84.19 86 ALA A CA 1
ATOM 616 C C . ALA A 1 86 ? -13.067 6.023 -2.015 1.00 84.19 86 ALA A C 1
ATOM 618 O O . ALA A 1 86 ? -14.153 5.896 -1.451 1.00 84.19 86 ALA A O 1
ATOM 619 N N . ILE A 1 87 ? -11.951 6.296 -1.328 1.00 79.12 87 ILE A N 1
ATOM 620 C CA . ILE A 1 87 ? -11.943 6.523 0.125 1.00 79.12 87 ILE A CA 1
ATOM 621 C C . ILE A 1 87 ? -12.701 7.807 0.484 1.00 79.1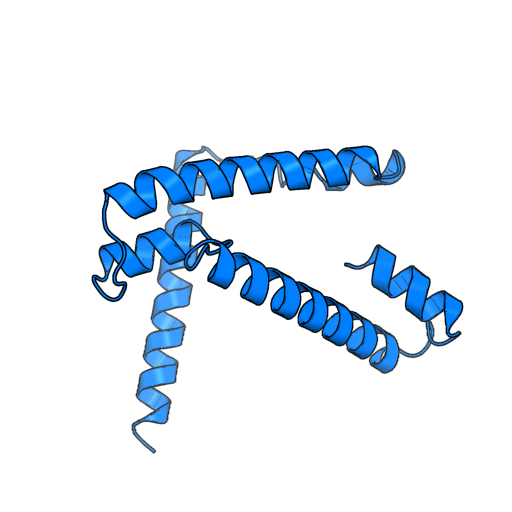2 87 ILE A C 1
ATOM 623 O O . ILE A 1 87 ? -13.440 7.819 1.470 1.00 79.12 87 ILE A O 1
ATOM 627 N N . MET A 1 88 ? -12.543 8.878 -0.299 1.00 78.19 88 MET A N 1
ATOM 628 C CA . MET A 1 88 ? -13.269 10.132 -0.084 1.00 78.19 88 MET A CA 1
ATOM 629 C C . MET A 1 88 ? -14.783 9.955 -0.205 1.00 78.19 88 MET A C 1
ATOM 631 O O . MET A 1 88 ? -15.509 10.629 0.523 1.00 78.19 88 MET A O 1
ATOM 635 N N . GLU A 1 89 ? -15.264 9.073 -1.077 1.00 81.75 89 GLU A N 1
ATOM 636 C CA . GLU A 1 89 ? -16.701 8.846 -1.272 1.00 81.75 89 GLU A CA 1
ATOM 637 C C . GLU A 1 89 ? -17.359 8.202 -0.045 1.00 81.75 89 GLU A C 1
ATOM 639 O O . GLU A 1 89 ? -18.465 8.566 0.348 1.00 81.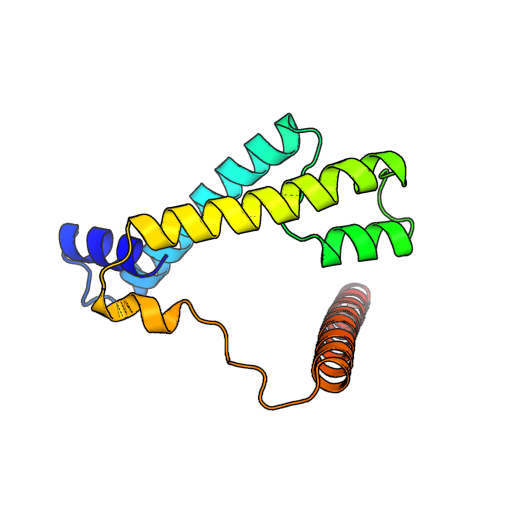75 89 GLU A O 1
ATOM 644 N N . VAL A 1 90 ? -16.652 7.286 0.620 1.00 81.19 90 VAL A N 1
ATOM 645 C CA . VAL A 1 90 ? -17.192 6.536 1.766 1.00 81.19 90 VAL A CA 1
ATOM 646 C C . VAL A 1 90 ? -16.827 7.145 3.124 1.00 81.19 90 VAL A C 1
ATOM 648 O O . VAL A 1 90 ? -17.207 6.615 4.170 1.00 81.19 90 VAL A O 1
ATOM 651 N N . MET A 1 91 ? -16.070 8.247 3.141 1.00 78.06 91 MET A N 1
ATOM 652 C CA . MET A 1 91 ? -15.586 8.854 4.377 1.00 78.06 91 MET A CA 1
ATOM 653 C C . MET A 1 91 ? -16.630 9.778 5.036 1.00 78.06 91 MET A C 1
ATOM 655 O O . MET A 1 91 ? -17.105 10.720 4.393 1.00 78.06 91 MET A O 1
ATOM 659 N N . PRO A 1 92 ? -16.903 9.622 6.351 1.00 72.94 92 PRO A N 1
ATOM 660 C CA . PRO A 1 92 ? -17.760 10.545 7.091 1.00 72.94 92 PRO A CA 1
ATOM 661 C C . PRO A 1 92 ? -17.209 11.975 7.066 1.00 72.94 92 PRO A C 1
ATOM 663 O O . PRO A 1 92 ? -16.004 12.191 7.212 1.00 72.94 92 PRO A O 1
ATOM 666 N N . THR A 1 93 ? -18.093 12.970 6.952 1.00 72.88 93 THR A N 1
ATOM 667 C CA . THR A 1 93 ? -17.742 14.402 6.837 1.00 72.88 93 THR A CA 1
ATOM 668 C C . THR A 1 93 ? -16.790 14.898 7.929 1.00 72.88 93 THR A C 1
ATOM 670 O O . THR A 1 93 ? -15.937 15.739 7.663 1.00 72.88 93 THR A O 1
ATOM 673 N N . GLN A 1 94 ? -16.881 14.313 9.123 1.00 71.94 94 GLN A N 1
ATOM 674 C CA . GLN A 1 94 ? -16.062 14.610 10.301 1.00 71.94 94 GLN A CA 1
ATOM 675 C C . GLN A 1 94 ? -14.571 14.253 10.128 1.00 71.94 94 GLN A C 1
ATOM 677 O O . GLN A 1 94 ? -13.726 14.867 10.771 1.00 71.94 94 GLN A O 1
ATOM 682 N N . TYR A 1 95 ? -14.235 13.297 9.254 1.00 65.75 95 TYR A N 1
ATOM 683 C CA . TYR A 1 95 ? -12.860 12.820 9.040 1.00 65.75 95 TYR A CA 1
ATOM 684 C C . TYR A 1 95 ? -12.245 13.288 7.715 1.00 65.75 95 TYR A C 1
ATOM 686 O O . TYR A 1 95 ? -11.044 13.119 7.511 1.00 65.75 95 TYR A O 1
ATOM 694 N N . ARG A 1 96 ? -13.022 13.940 6.834 1.00 64.25 96 ARG A N 1
ATOM 695 C CA . ARG A 1 96 ? -12.547 14.405 5.514 1.00 64.25 96 ARG A CA 1
ATOM 696 C C . ARG A 1 96 ? -11.346 15.353 5.600 1.00 64.25 96 ARG A C 1
ATOM 698 O O . ARG A 1 96 ? -10.501 15.337 4.717 1.00 64.25 96 ARG A O 1
ATOM 705 N N . LEU A 1 97 ? -11.243 16.144 6.670 1.00 63.53 97 LEU A N 1
ATOM 706 C CA . LEU A 1 97 ? -10.120 17.062 6.902 1.00 63.53 97 LEU A CA 1
ATOM 707 C C . LEU A 1 97 ? -8.813 16.343 7.284 1.00 63.53 97 LEU A C 1
ATOM 709 O O . LEU A 1 97 ? -7.744 16.908 7.088 1.00 63.53 97 LEU A O 1
ATOM 713 N N . MET A 1 98 ? -8.881 15.105 7.789 1.00 67.50 98 MET A N 1
ATOM 714 C CA . MET A 1 98 ? -7.696 14.293 8.113 1.00 67.50 98 MET A CA 1
ATOM 715 C C . MET A 1 98 ? -7.121 13.562 6.890 1.00 67.50 98 MET A C 1
ATOM 717 O O . MET A 1 98 ? -6.014 13.038 6.971 1.00 67.50 98 MET A O 1
ATOM 721 N N . LEU A 1 99 ? -7.846 13.526 5.764 1.00 64.12 99 LEU A N 1
ATOM 722 C CA . LEU A 1 99 ? -7.327 13.016 4.487 1.00 64.12 99 LEU A CA 1
ATOM 723 C C . LEU A 1 99 ? -6.407 14.010 3.778 1.00 64.12 99 LEU A C 1
ATOM 725 O O . LEU A 1 99 ? -5.660 13.620 2.883 1.00 64.12 99 LEU A O 1
ATOM 729 N N . GLY A 1 100 ? -6.460 15.288 4.159 1.00 62.66 100 GLY A N 1
ATOM 730 C CA . GLY A 1 100 ? -5.480 16.265 3.718 1.00 62.66 100 GLY A CA 1
ATOM 731 C C . GLY A 1 100 ? -4.138 15.940 4.360 1.00 62.66 100 GLY A C 1
ATOM 732 O O . GLY A 1 100 ? -3.981 16.090 5.571 1.00 62.66 100 GLY A O 1
ATOM 733 N N . GLY A 1 101 ? -3.173 15.496 3.551 1.00 62.25 101 GLY A N 1
ATOM 734 C CA . GLY A 1 101 ? -1.781 15.410 3.982 1.00 62.25 101 GLY A CA 1
ATOM 735 C C . GLY A 1 101 ? -1.305 16.760 4.537 1.00 62.25 101 GLY A C 1
ATOM 736 O O . GLY A 1 101 ? -1.877 17.801 4.195 1.00 62.25 101 GLY A O 1
ATOM 737 N N . PRO A 1 102 ? -0.290 16.774 5.416 1.00 54.31 102 PRO A N 1
ATOM 738 C CA . PRO A 1 102 ? 0.200 18.004 6.022 1.00 54.31 102 PRO A CA 1
ATOM 739 C C . PRO A 1 102 ? 0.483 19.044 4.937 1.00 54.31 102 PRO A C 1
ATOM 741 O O . PRO A 1 102 ? 1.295 18.816 4.044 1.00 54.31 102 PRO A O 1
ATOM 744 N N . SER A 1 103 ? -0.212 20.184 5.004 1.00 54.47 103 SER A N 1
ATOM 745 C CA . SER A 1 103 ? 0.034 21.290 4.084 1.00 54.47 103 SER A CA 1
ATOM 746 C C . SER A 1 103 ? 1.488 21.703 4.267 1.00 54.47 103 SER A C 1
ATOM 748 O O . SER A 1 103 ? 1.874 22.136 5.357 1.00 54.47 103 SER A O 1
ATOM 750 N N . LEU A 1 104 ? 2.299 21.500 3.229 1.00 47.03 104 LEU A N 1
ATOM 751 C CA . LEU A 1 104 ? 3.732 21.741 3.272 1.00 47.03 104 LEU A CA 1
ATOM 752 C C . LEU A 1 104 ? 3.949 23.236 3.558 1.00 47.03 104 LEU A C 1
ATOM 754 O O . LEU A 1 104 ? 3.807 24.083 2.685 1.00 47.03 104 LEU A O 1
ATOM 758 N N . LYS A 1 105 ? 4.233 23.578 4.821 1.00 53.78 105 LYS A N 1
ATOM 759 C CA . LYS A 1 105 ? 4.565 24.953 5.245 1.00 53.78 105 LYS A CA 1
ATOM 760 C C . LYS A 1 105 ? 5.983 25.363 4.827 1.00 53.78 105 LYS A C 1
ATOM 762 O O . LYS A 1 105 ? 6.444 26.437 5.198 1.00 53.78 105 LYS A O 1
ATOM 767 N N . VAL A 1 106 ? 6.678 24.490 4.104 1.00 55.12 106 VAL A N 1
ATOM 768 C CA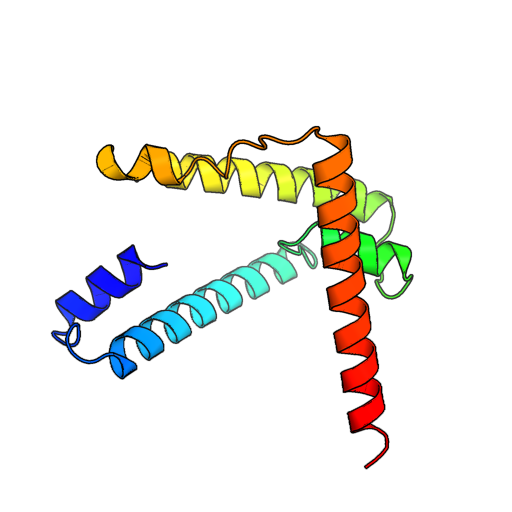 . VAL A 1 106 ? 8.026 24.681 3.578 1.00 55.12 106 VAL A CA 1
ATOM 769 C C . VAL A 1 106 ? 7.980 24.606 2.058 1.00 55.12 106 VAL A C 1
ATOM 771 O O . VAL A 1 106 ? 7.097 23.968 1.491 1.00 55.12 106 VAL A O 1
ATOM 774 N N . ASP A 1 107 ? 8.921 25.283 1.410 1.00 72.88 107 ASP A N 1
ATOM 775 C CA . ASP A 1 107 ? 9.045 25.300 -0.045 1.00 72.88 107 ASP A CA 1
ATOM 776 C C . ASP A 1 107 ? 9.131 23.874 -0.622 1.00 72.88 107 ASP A C 1
ATOM 778 O O . ASP A 1 107 ? 9.733 22.980 -0.013 1.00 72.88 107 ASP A O 1
ATOM 782 N N . LEU A 1 108 ? 8.536 23.666 -1.799 1.00 68.56 108 LEU A N 1
ATOM 783 C CA . LEU A 1 108 ? 8.509 22.382 -2.502 1.00 68.56 108 LEU A CA 1
ATOM 784 C C . LEU A 1 108 ? 9.922 21.801 -2.691 1.00 68.56 108 LEU A C 1
ATOM 786 O O . LEU A 1 108 ? 10.106 20.590 -2.570 1.00 68.56 108 LEU A O 1
ATOM 790 N N . HIS A 1 109 ? 10.933 22.651 -2.904 1.00 74.44 109 HIS A N 1
ATOM 791 C CA . HIS A 1 109 ? 12.328 22.220 -2.995 1.00 74.44 109 HIS A CA 1
ATOM 792 C C . HIS A 1 109 ? 12.857 21.657 -1.674 1.00 74.44 109 HIS A C 1
ATOM 794 O O . HIS A 1 109 ? 13.531 20.628 -1.667 1.00 74.44 109 HIS A O 1
ATOM 800 N N . THR A 1 110 ? 12.530 22.288 -0.547 1.00 68.06 110 THR A N 1
ATOM 801 C CA . THR A 1 110 ? 12.943 21.815 0.782 1.00 68.06 110 THR A CA 1
ATOM 802 C C . THR A 1 110 ? 12.251 20.499 1.132 1.00 68.06 110 THR A C 1
ATOM 804 O O . THR A 1 110 ? 12.896 19.597 1.666 1.00 68.06 110 THR A O 1
ATOM 807 N N . GLY A 1 111 ? 10.968 20.358 0.778 1.00 63.44 111 GLY A N 1
ATOM 808 C CA . GLY A 1 111 ? 10.231 19.098 0.911 1.00 63.44 111 GLY A CA 1
ATOM 809 C C . GLY A 1 111 ? 10.851 17.970 0.084 1.00 63.44 111 GLY A C 1
ATOM 810 O O . GLY A 1 111 ? 11.134 16.903 0.623 1.00 63.44 111 GLY A O 1
ATOM 811 N N . ALA A 1 112 ? 11.163 18.233 -1.188 1.00 68.38 112 ALA A N 1
ATOM 812 C CA . ALA A 1 112 ? 11.780 17.252 -2.081 1.00 68.38 112 ALA A CA 1
ATOM 813 C C . ALA A 1 112 ? 13.172 16.796 -1.601 1.00 68.38 112 ALA A C 1
ATOM 815 O O . ALA A 1 112 ? 13.499 15.610 -1.669 1.00 68.38 112 ALA A O 1
ATOM 816 N N . ILE A 1 113 ? 13.993 17.715 -1.076 1.00 71.25 113 ILE A N 1
ATOM 817 C CA . ILE A 1 113 ? 15.301 17.370 -0.497 1.00 71.25 113 ILE A CA 1
ATOM 818 C C . ILE A 1 113 ? 15.136 16.551 0.788 1.00 71.25 113 ILE A C 1
ATOM 820 O O . ILE A 1 113 ? 15.857 15.571 0.975 1.00 71.25 113 ILE A O 1
ATOM 824 N N . ALA A 1 114 ? 14.182 16.904 1.654 1.00 67.69 114 ALA A N 1
ATOM 825 C CA . ALA A 1 114 ? 13.910 16.146 2.872 1.00 67.69 114 ALA A CA 1
ATOM 826 C C . ALA A 1 114 ? 13.463 14.709 2.555 1.00 67.69 114 ALA A C 1
ATOM 828 O O . ALA A 1 114 ? 14.031 13.763 3.103 1.00 67.69 114 ALA A O 1
ATOM 829 N N . GLU A 1 115 ? 12.521 14.528 1.627 1.00 64.25 115 GLU A N 1
ATOM 830 C CA . GLU A 1 115 ? 12.089 13.197 1.183 1.00 64.25 115 GLU A CA 1
ATOM 831 C C . GLU A 1 115 ? 13.237 12.404 0.544 1.00 64.25 115 GLU A C 1
ATOM 833 O O . GLU A 1 115 ? 13.432 11.230 0.865 1.00 64.25 115 GLU A O 1
ATOM 838 N N . GLY A 1 116 ? 14.074 13.050 -0.275 1.00 61.25 116 GLY A N 1
ATOM 839 C CA . GLY A 1 116 ? 15.269 12.425 -0.845 1.00 61.25 116 GLY A CA 1
ATOM 840 C C . GLY A 1 116 ? 16.268 11.939 0.216 1.00 61.25 116 GLY A C 1
ATOM 841 O O . GLY A 1 116 ? 16.835 10.849 0.086 1.00 61.25 116 GLY A O 1
ATOM 842 N N . VAL A 1 117 ? 16.461 12.705 1.296 1.00 70.00 117 VAL A N 1
ATOM 843 C CA . VAL A 1 117 ? 17.302 12.308 2.439 1.00 70.00 117 VAL A CA 1
ATOM 844 C C . VAL A 1 117 ? 16.685 11.135 3.199 1.00 70.00 117 VAL A C 1
ATOM 846 O O . VAL A 1 117 ? 17.415 10.197 3.525 1.00 70.00 117 VAL A O 1
ATOM 849 N N . PHE A 1 118 ? 15.370 11.139 3.440 1.00 58.88 118 PHE A N 1
ATOM 850 C CA . PHE A 1 118 ? 14.675 10.022 4.093 1.00 58.88 118 PHE A CA 1
ATOM 851 C C . PHE A 1 118 ? 14.819 8.720 3.299 1.00 58.88 118 PHE A C 1
ATOM 853 O O . PHE A 1 118 ? 15.272 7.716 3.849 1.00 58.88 118 PHE A O 1
ATOM 860 N N . VAL A 1 119 ? 14.562 8.753 1.989 1.00 62.47 119 VAL A N 1
ATOM 861 C CA . VAL A 1 119 ? 14.705 7.580 1.110 1.00 62.47 119 VAL A CA 1
ATOM 862 C C . VAL A 1 119 ? 16.150 7.063 1.089 1.00 62.47 119 VAL A C 1
ATOM 864 O O . VAL A 1 119 ? 16.392 5.854 1.077 1.00 62.47 119 VAL A O 1
ATOM 867 N N . LYS A 1 120 ? 17.144 7.960 1.127 1.00 57.88 120 LYS A N 1
ATOM 868 C CA . LYS A 1 120 ? 18.559 7.565 1.160 1.00 57.88 120 LYS A CA 1
ATOM 869 C C . LYS A 1 120 ? 18.993 7.005 2.520 1.00 57.88 120 LYS A C 1
ATOM 871 O O . LYS A 1 120 ? 19.798 6.073 2.555 1.00 57.88 120 LYS A O 1
ATOM 876 N N . LYS A 1 121 ? 18.457 7.537 3.622 1.00 53.69 121 LYS A N 1
ATOM 877 C CA . LYS A 1 121 ? 18.713 7.065 4.992 1.00 53.69 121 LYS A CA 1
ATOM 878 C C . LYS A 1 121 ? 18.184 5.640 5.195 1.00 53.69 121 LYS A C 1
ATOM 880 O O . LYS A 1 121 ? 18.924 4.805 5.711 1.00 53.69 121 LYS A O 1
ATOM 885 N N . GLU A 1 122 ? 16.970 5.358 4.717 1.00 49.84 122 GLU A N 1
ATOM 886 C CA . GLU A 1 122 ? 16.334 4.031 4.757 1.00 49.84 122 GLU A CA 1
ATOM 887 C C . GLU A 1 122 ? 17.226 2.966 4.089 1.00 49.84 122 GLU A C 1
ATOM 889 O O . GLU A 1 122 ? 17.476 1.894 4.639 1.00 49.84 122 GLU A O 1
ATOM 894 N N . ARG A 1 123 ? 17.810 3.300 2.927 1.00 50.56 123 ARG A N 1
ATOM 895 C CA . ARG A 1 123 ? 18.657 2.369 2.165 1.00 50.56 123 ARG A CA 1
ATOM 896 C C . ARG A 1 123 ? 20.000 2.071 2.845 1.00 50.56 123 ARG A C 1
ATOM 898 O O . ARG A 1 123 ? 20.512 0.961 2.724 1.00 50.56 123 ARG A O 1
ATOM 905 N N . SER A 1 124 ? 20.566 3.042 3.565 1.00 53.12 124 SER A N 1
ATOM 906 C CA . SER A 1 124 ? 21.812 2.857 4.326 1.00 53.12 124 SER A CA 1
ATOM 907 C C . SER A 1 124 ? 21.628 1.889 5.495 1.00 53.12 124 SER A C 1
ATOM 909 O O . SER A 1 124 ? 22.513 1.082 5.752 1.00 53.12 124 SER A O 1
ATOM 911 N N . MET A 1 125 ? 20.477 1.936 6.174 1.00 55.66 125 MET A N 1
ATOM 912 C CA . MET A 1 125 ? 20.190 1.054 7.312 1.00 55.66 125 MET A CA 1
ATOM 913 C C . MET A 1 125 ? 19.970 -0.400 6.884 1.00 55.66 125 MET A C 1
ATOM 915 O O . MET A 1 125 ? 20.416 -1.311 7.574 1.00 55.66 125 MET A O 1
ATOM 919 N N . ILE A 1 126 ? 19.338 -0.624 5.728 1.00 54.97 126 ILE A N 1
ATOM 920 C CA . ILE A 1 126 ? 19.149 -1.970 5.162 1.00 54.97 126 ILE A CA 1
ATOM 921 C C . ILE A 1 126 ? 20.493 -2.572 4.727 1.00 54.97 126 ILE A C 1
ATOM 923 O O . ILE A 1 126 ? 20.737 -3.756 4.952 1.00 54.97 126 ILE A O 1
ATOM 927 N N . SER A 1 127 ? 21.388 -1.759 4.155 1.00 54.47 127 SER A N 1
ATOM 928 C CA . SER A 1 127 ? 22.737 -2.205 3.794 1.00 54.47 127 SER A CA 1
ATOM 929 C C . SER A 1 127 ? 23.571 -2.563 5.028 1.00 54.47 127 SER A C 1
ATOM 931 O O . SER A 1 127 ? 24.200 -3.614 5.029 1.00 54.47 127 SER A O 1
ATOM 933 N N . ASP A 1 128 ? 23.547 -1.753 6.092 1.00 55.12 128 ASP A N 1
ATOM 934 C CA . ASP A 1 128 ? 24.286 -2.055 7.331 1.00 55.12 128 ASP A CA 1
ATOM 935 C C . ASP A 1 128 ? 23.749 -3.309 8.038 1.00 55.12 128 ASP A C 1
ATOM 937 O O . ASP A 1 128 ? 24.523 -4.165 8.467 1.00 55.12 128 ASP A O 1
ATOM 941 N N . HIS A 1 129 ? 22.424 -3.482 8.096 1.00 53.25 129 HIS A N 1
ATOM 942 C CA . HIS A 1 129 ? 21.825 -4.688 8.674 1.00 53.25 129 HIS A CA 1
ATOM 943 C C . HIS A 1 129 ? 22.076 -5.948 7.834 1.00 53.25 129 HIS A C 1
ATOM 945 O O . HIS A 1 129 ? 22.241 -7.028 8.399 1.00 53.25 129 HIS A O 1
ATOM 951 N N . SER A 1 130 ? 22.146 -5.829 6.503 1.00 47.88 130 SER A N 1
ATOM 952 C CA . SER A 1 130 ? 22.493 -6.950 5.621 1.00 47.88 130 SER A CA 1
ATOM 953 C C . SER A 1 130 ? 23.965 -7.354 5.734 1.00 47.88 130 SER A C 1
ATOM 955 O O . SER A 1 130 ? 24.270 -8.532 5.573 1.00 47.88 130 SER A O 1
ATOM 957 N N . LEU A 1 131 ? 24.877 -6.414 6.009 1.00 50.09 131 LEU A N 1
ATOM 958 C CA . LEU A 1 131 ? 26.297 -6.718 6.217 1.00 50.09 131 LEU A CA 1
ATOM 959 C C . LEU A 1 131 ? 26.571 -7.289 7.615 1.00 50.09 131 LEU A C 1
ATOM 961 O O . LEU A 1 131 ? 27.432 -8.155 7.761 1.00 50.09 131 LEU A O 1
ATOM 965 N N . ALA A 1 132 ? 25.799 -6.882 8.626 1.00 53.53 132 ALA A N 1
ATOM 966 C CA . ALA A 1 132 ? 25.885 -7.453 9.970 1.00 53.53 132 ALA A CA 1
ATOM 967 C C . ALA A 1 132 ? 25.446 -8.930 10.028 1.00 53.53 132 ALA A C 1
ATOM 969 O O . ALA A 1 132 ? 25.965 -9.684 10.843 1.00 53.53 132 ALA A O 1
ATOM 970 N N . ASN A 1 133 ? 24.536 -9.361 9.147 1.00 50.50 133 ASN A N 1
ATOM 971 C CA . ASN A 1 133 ? 23.992 -10.726 9.132 1.00 50.50 133 ASN A CA 1
ATOM 972 C C . ASN A 1 133 ? 24.791 -11.720 8.259 1.00 50.50 133 ASN A C 1
ATOM 974 O O . ASN A 1 133 ? 24.406 -12.878 8.145 1.00 50.50 133 ASN A O 1
ATOM 978 N N . ILE A 1 134 ? 25.868 -11.264 7.609 1.00 51.09 134 ILE A N 1
ATOM 979 C CA . ILE A 1 134 ? 26.801 -12.100 6.823 1.00 51.09 134 ILE A CA 1
ATOM 980 C C . ILE A 1 134 ? 28.121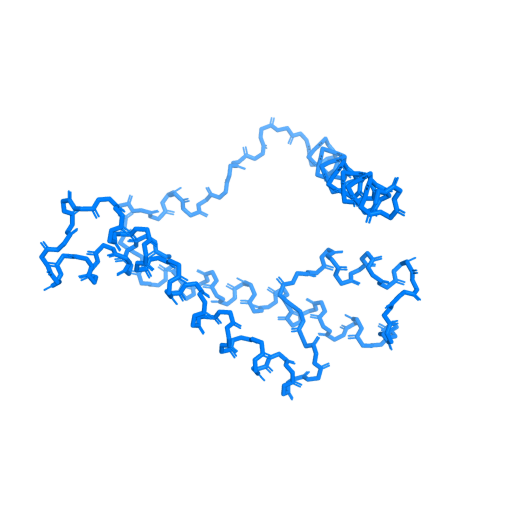 -12.320 7.591 1.00 51.09 134 ILE A C 1
ATOM 982 O O . ILE A 1 134 ? 28.904 -13.201 7.243 1.00 51.09 134 ILE A O 1
ATOM 986 N N . LEU A 1 135 ? 28.371 -11.541 8.649 1.00 50.25 135 LEU A N 1
ATOM 987 C CA . LEU A 1 135 ? 29.612 -11.570 9.432 1.00 50.25 135 LEU A CA 1
ATOM 988 C C . LEU A 1 135 ? 29.481 -12.241 10.815 1.00 50.25 135 LEU A C 1
ATOM 990 O O . LEU A 1 135 ? 30.402 -12.115 11.623 1.00 50.25 135 LEU A O 1
ATOM 994 N N . TYR A 1 136 ? 28.399 -12.987 11.068 1.00 43.19 136 TYR A N 1
ATOM 995 C CA . TYR A 1 136 ? 28.246 -13.878 12.227 1.00 43.19 136 TYR A CA 1
ATOM 996 C C . TYR A 1 136 ? 27.644 -15.222 11.826 1.00 43.19 136 TYR A C 1
ATOM 998 O O . TYR A 1 136 ? 26.636 -15.213 11.087 1.00 43.19 136 TYR A O 1
#